Protein AF-A0A7Y5SAQ5-F1 (afdb_monomer_lite)

Foldseek 3Di:
DDDDDDDDPPPPDDPQPPVRDKDKDWDWDWDDDPPDTHDIDIDIDIDDDPPQLQPLVPPQANDPVSVVVLVVCLVVVHCSQVSVNPSDNDVVSVVSNVVSNVVRVVD

Structure (mmCIF, N/CA/C/O backbone):
data_AF-A0A7Y5SAQ5-F1
#
_entry.id   AF-A0A7Y5SAQ5-F1
#
loop_
_atom_site.group_PDB
_atom_site.id
_atom_site.type_symbol
_atom_site.label_atom_id
_atom_site.label_alt_id
_atom_site.label_comp_id
_atom_site.label_asym_id
_atom_site.label_entity_id
_atom_site.label_seq_id
_atom_site.pdbx_PDB_ins_code
_atom_site.Cartn_x
_atom_site.Cartn_y
_atom_site.Cartn_z
_atom_site.occupancy
_atom_site.B_iso_or_equiv
_atom_site.auth_seq_id
_atom_site.auth_comp_id
_atom_site.auth_asym_id
_atom_site.auth_atom_id
_atom_site.pdbx_PDB_model_num
ATOM 1 N N . MET A 1 1 ? 45.194 1.369 -35.384 1.00 43.53 1 MET A N 1
ATOM 2 C CA . MET A 1 1 ? 43.906 2.025 -35.075 1.00 43.53 1 MET A CA 1
ATOM 3 C C . MET A 1 1 ? 43.126 1.092 -34.164 1.00 43.53 1 MET A C 1
ATOM 5 O O . MET A 1 1 ? 42.491 0.171 -34.654 1.00 43.53 1 MET A O 1
ATOM 9 N N . GLY A 1 2 ? 43.298 1.234 -32.848 1.00 41.81 2 GLY A N 1
ATOM 10 C CA . GLY A 1 2 ? 42.576 0.439 -31.852 1.00 41.81 2 GLY A CA 1
ATOM 11 C C . GLY A 1 2 ? 41.399 1.253 -31.334 1.00 41.81 2 GLY A C 1
ATOM 12 O O . GLY A 1 2 ? 41.608 2.341 -30.810 1.00 41.81 2 GLY A O 1
ATOM 13 N N . SER A 1 3 ? 40.178 0.770 -31.542 1.00 51.25 3 SER A N 1
ATOM 14 C CA . SER A 1 3 ? 38.966 1.374 -30.988 1.00 51.25 3 SER A CA 1
ATOM 15 C C . SER A 1 3 ? 38.891 1.088 -29.489 1.00 51.25 3 SER A C 1
ATOM 17 O O . SER A 1 3 ? 38.885 -0.077 -29.089 1.00 51.25 3 SER A O 1
ATOM 19 N N . GLU A 1 4 ? 38.837 2.140 -28.674 1.00 47.47 4 GLU A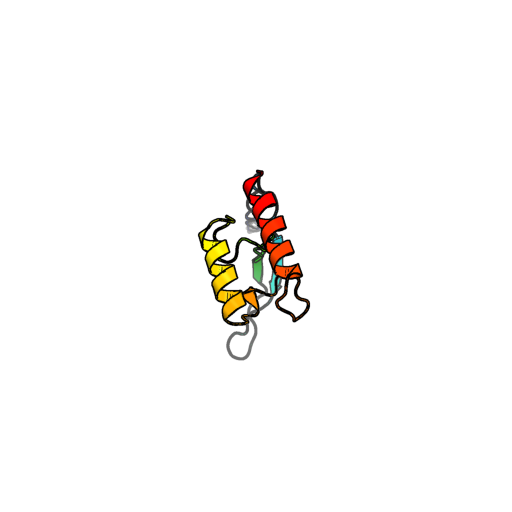 N 1
ATOM 20 C CA . GLU A 1 4 ? 38.649 2.033 -27.227 1.00 47.47 4 GLU A CA 1
ATOM 21 C C . GLU A 1 4 ? 37.304 1.362 -26.887 1.00 47.47 4 GLU A C 1
ATOM 23 O O . GLU A 1 4 ? 36.287 1.650 -27.529 1.00 47.47 4 GLU A O 1
ATOM 28 N N . PRO A 1 5 ? 37.259 0.479 -25.874 1.00 49.81 5 PRO A N 1
ATOM 29 C CA . PRO A 1 5 ? 36.010 -0.091 -25.396 1.00 49.81 5 PRO A CA 1
ATOM 30 C C . PRO A 1 5 ? 35.177 1.005 -24.723 1.00 49.81 5 PRO A C 1
ATOM 32 O O . PRO A 1 5 ? 35.584 1.606 -23.730 1.00 49.81 5 PRO A O 1
ATOM 35 N N . THR A 1 6 ? 33.984 1.258 -25.261 1.00 54.12 6 THR A N 1
ATOM 36 C CA . THR A 1 6 ? 32.997 2.168 -24.674 1.00 54.12 6 THR A CA 1
ATOM 37 C C . THR A 1 6 ? 32.685 1.737 -23.245 1.00 54.12 6 THR A C 1
ATOM 39 O O . THR A 1 6 ? 32.069 0.691 -23.029 1.00 54.12 6 THR A O 1
ATOM 42 N N . ALA A 1 7 ? 33.116 2.544 -22.276 1.00 50.78 7 ALA A N 1
ATOM 43 C CA . ALA A 1 7 ? 32.852 2.333 -20.863 1.00 50.78 7 ALA A CA 1
ATOM 44 C C . ALA A 1 7 ? 31.347 2.125 -20.626 1.00 50.78 7 ALA A C 1
ATOM 46 O O . ALA A 1 7 ? 30.520 2.973 -20.977 1.00 50.78 7 ALA A O 1
ATOM 47 N N . SER A 1 8 ? 30.998 0.980 -20.032 1.00 51.34 8 SER A N 1
ATOM 48 C CA . SER A 1 8 ? 29.649 0.695 -19.546 1.00 51.34 8 SER A CA 1
ATOM 49 C C . SER A 1 8 ? 29.230 1.825 -18.607 1.00 51.34 8 SER A C 1
ATOM 51 O O . SER A 1 8 ? 29.808 1.996 -17.533 1.00 51.34 8 SER A O 1
ATOM 53 N N . ARG A 1 9 ? 28.246 2.634 -19.022 1.00 50.34 9 ARG A N 1
ATOM 54 C CA . ARG A 1 9 ? 27.637 3.662 -18.171 1.00 50.34 9 ARG A CA 1
ATOM 55 C C . ARG A 1 9 ? 26.813 2.967 -17.090 1.00 50.34 9 ARG A C 1
ATOM 57 O O . ARG A 1 9 ? 25.590 2.885 -17.191 1.00 50.34 9 ARG A O 1
ATOM 64 N N . HIS A 1 10 ? 27.476 2.475 -16.049 1.00 46.38 10 HIS A N 1
ATOM 65 C CA . HIS A 1 10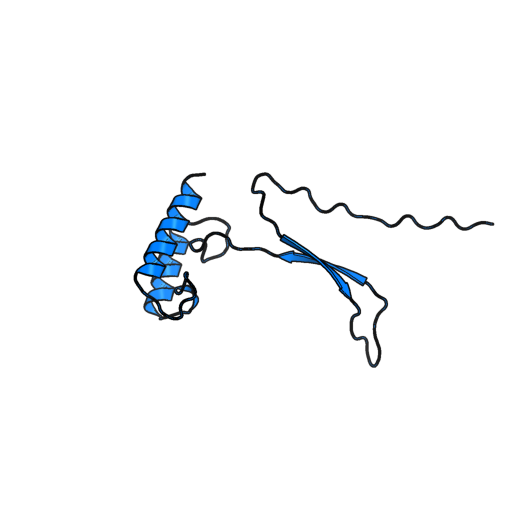 ? 26.809 2.146 -14.801 1.00 46.38 10 HIS A CA 1
ATOM 66 C C . HIS A 1 10 ? 26.220 3.440 -14.242 1.00 46.38 10 HIS A C 1
ATOM 68 O O . HIS A 1 10 ? 26.940 4.292 -13.728 1.00 46.38 10 HIS A O 1
ATOM 74 N N . ARG A 1 11 ? 24.901 3.615 -14.377 1.00 53.56 11 ARG A N 1
ATOM 75 C CA . ARG A 1 11 ? 24.184 4.576 -13.543 1.00 53.56 11 ARG A CA 1
ATOM 76 C C . ARG A 1 11 ? 24.128 3.963 -12.145 1.00 53.56 11 ARG A C 1
ATOM 78 O O . ARG A 1 11 ? 23.491 2.917 -12.007 1.00 53.56 11 ARG A O 1
ATOM 85 N N . PRO A 1 12 ? 24.796 4.546 -11.138 1.00 51.28 12 PRO A N 1
ATOM 86 C CA . PRO A 1 12 ? 24.593 4.106 -9.771 1.00 51.28 12 PRO A CA 1
ATOM 87 C C . PRO A 1 12 ? 23.106 4.258 -9.445 1.00 51.28 12 PRO A C 1
ATOM 89 O O . PRO A 1 12 ? 22.477 5.257 -9.808 1.00 51.28 12 PRO A O 1
ATOM 92 N N . LEU A 1 13 ? 22.530 3.233 -8.818 1.00 55.12 13 LEU A N 1
ATOM 93 C CA . LEU A 1 13 ? 21.193 3.349 -8.252 1.00 55.12 13 LEU A CA 1
ATOM 94 C C . LEU A 1 13 ? 21.222 4.473 -7.213 1.00 55.12 13 LEU A C 1
ATOM 96 O O . LEU A 1 13 ? 22.231 4.662 -6.531 1.00 55.12 13 LEU A O 1
ATOM 100 N N . ALA A 1 14 ? 20.136 5.243 -7.128 1.00 52.06 14 ALA A N 1
ATOM 101 C CA . ALA A 1 14 ? 20.039 6.299 -6.131 1.00 52.06 14 ALA A CA 1
ATOM 102 C C . ALA A 1 14 ? 20.285 5.698 -4.732 1.00 52.06 14 ALA A C 1
ATOM 104 O O . ALA A 1 14 ? 19.729 4.632 -4.442 1.00 52.06 14 ALA A O 1
ATOM 105 N N . PRO A 1 15 ? 21.108 6.340 -3.881 1.00 51.06 15 PRO A N 1
ATOM 106 C CA . PRO A 1 15 ? 21.349 5.859 -2.528 1.00 51.06 15 PRO A CA 1
ATOM 107 C C . PRO A 1 15 ? 20.022 5.711 -1.778 1.00 51.06 15 PRO A C 1
ATOM 109 O O . PRO A 1 15 ? 19.075 6.476 -1.998 1.00 51.06 15 PRO A O 1
ATOM 112 N N . ALA A 1 16 ? 19.940 4.703 -0.908 1.00 46.00 16 ALA A N 1
ATOM 113 C CA . ALA A 1 16 ? 18.802 4.554 -0.015 1.00 46.00 16 ALA A CA 1
ATOM 114 C C . ALA A 1 16 ? 18.704 5.826 0.842 1.00 46.00 16 ALA A C 1
ATOM 116 O O . ALA A 1 16 ? 19.642 6.180 1.551 1.00 46.00 16 ALA A O 1
ATOM 117 N N . GLY A 1 17 ? 17.598 6.559 0.697 1.00 43.25 17 GLY A N 1
ATOM 118 C CA . GLY A 1 17 ? 17.308 7.713 1.544 1.00 43.25 17 GLY A CA 1
ATOM 119 C C . GLY A 1 17 ? 17.042 7.284 2.994 1.00 43.25 17 GLY A C 1
ATOM 120 O O . GLY A 1 17 ? 16.912 6.088 3.254 1.00 43.25 17 GLY A O 1
ATOM 121 N N . PRO A 1 18 ? 16.911 8.242 3.926 1.00 39.59 18 PRO A N 1
ATOM 122 C CA . PRO A 1 18 ? 16.802 7.982 5.366 1.00 39.59 18 PRO A CA 1
ATOM 123 C C . PRO A 1 18 ? 15.619 7.088 5.785 1.00 39.59 18 PRO A C 1
ATOM 125 O O . PRO A 1 18 ? 15.679 6.487 6.846 1.00 39.59 18 PRO A O 1
ATOM 128 N N . THR A 1 19 ? 14.598 6.910 4.936 1.00 51.69 19 THR A N 1
ATOM 129 C CA . THR A 1 19 ? 13.463 5.992 5.172 1.00 51.69 19 THR A CA 1
ATOM 130 C C . THR A 1 19 ? 13.700 4.547 4.697 1.00 51.69 19 THR A C 1
ATOM 132 O O . THR A 1 19 ? 12.830 3.692 4.827 1.00 51.69 19 THR A O 1
ATOM 135 N N . GLY A 1 20 ? 14.880 4.244 4.141 1.00 49.97 20 GLY A N 1
ATOM 136 C CA . GLY A 1 20 ? 15.512 2.915 4.121 1.00 49.97 20 GLY A CA 1
ATOM 137 C C . GLY A 1 20 ? 14.870 1.762 3.333 1.00 49.97 20 GLY A C 1
ATOM 138 O O . GLY A 1 20 ? 15.584 0.825 2.985 1.00 49.97 20 GLY A O 1
ATOM 139 N N . LYS A 1 21 ? 13.579 1.779 2.992 1.00 57.66 21 LYS A N 1
ATOM 140 C CA . LYS A 1 21 ? 12.891 0.585 2.469 1.00 57.66 21 LYS A CA 1
ATOM 141 C C . LYS A 1 21 ? 12.424 0.786 1.029 1.00 57.66 21 LYS A C 1
ATOM 143 O O . LYS A 1 21 ? 11.272 1.091 0.748 1.00 57.66 21 LYS A O 1
ATOM 148 N N . LYS A 1 22 ? 13.349 0.635 0.080 1.00 62.59 22 LYS A N 1
ATOM 149 C CA . LYS A 1 22 ? 13.037 0.590 -1.358 1.00 62.59 22 LYS A CA 1
ATOM 150 C C . LYS A 1 22 ? 13.612 -0.693 -1.935 1.00 62.59 22 LYS A C 1
ATOM 152 O O . LYS A 1 22 ? 14.829 -0.858 -1.961 1.00 62.59 22 LYS A O 1
ATOM 157 N N . LEU A 1 23 ? 12.744 -1.586 -2.401 1.00 67.38 23 LEU A N 1
ATOM 158 C CA . LEU A 1 23 ? 13.166 -2.790 -3.101 1.00 67.38 23 LEU A CA 1
ATOM 159 C C . LEU A 1 23 ? 13.315 -2.463 -4.591 1.00 67.38 23 LEU A C 1
ATOM 161 O O . LEU A 1 23 ? 12.457 -1.821 -5.194 1.00 67.38 23 LEU A O 1
ATOM 165 N N . TYR A 1 24 ? 14.417 -2.889 -5.198 1.00 78.19 24 TYR A N 1
ATOM 166 C CA . TYR A 1 24 ? 14.627 -2.772 -6.637 1.00 78.19 24 TYR A CA 1
ATOM 167 C C . TYR A 1 24 ? 14.913 -4.156 -7.201 1.00 78.19 24 TYR A C 1
ATOM 169 O O . TYR A 1 24 ? 15.845 -4.824 -6.762 1.00 78.19 24 TYR A O 1
ATOM 177 N N . ALA A 1 25 ? 14.135 -4.569 -8.198 1.00 82.00 25 ALA A N 1
ATOM 178 C CA . ALA A 1 25 ? 14.443 -5.754 -8.982 1.00 82.00 25 ALA A CA 1
ATOM 179 C C . ALA A 1 25 ? 15.249 -5.335 -10.212 1.00 82.00 25 ALA A C 1
ATOM 181 O O . ALA A 1 25 ? 14.790 -4.515 -11.013 1.00 82.00 25 ALA A O 1
ATOM 182 N N . ALA A 1 26 ? 16.440 -5.905 -10.372 1.00 87.75 26 ALA A N 1
ATOM 183 C CA . ALA A 1 26 ? 17.224 -5.799 -11.594 1.00 87.75 26 ALA A CA 1
ATOM 184 C C . ALA A 1 26 ? 17.185 -7.141 -12.331 1.00 87.75 26 ALA A C 1
ATOM 186 O O . ALA A 1 26 ? 17.444 -8.183 -11.733 1.00 87.75 26 ALA A O 1
ATOM 187 N N . TYR A 1 27 ? 16.859 -7.128 -13.622 1.00 87.31 27 TYR A N 1
ATOM 188 C CA . TYR A 1 27 ? 16.794 -8.342 -14.436 1.00 87.31 27 TYR A CA 1
ATOM 189 C C . TYR A 1 27 ? 17.225 -8.079 -15.879 1.00 87.31 27 TYR A C 1
ATOM 191 O O . TYR A 1 27 ? 17.148 -6.957 -16.380 1.00 87.31 27 TYR A O 1
ATOM 199 N N . ILE A 1 28 ? 17.683 -9.127 -16.564 1.00 92.19 28 ILE A N 1
ATOM 200 C CA . ILE A 1 28 ? 18.032 -9.079 -17.986 1.00 92.19 28 ILE A CA 1
ATOM 201 C C . ILE A 1 28 ? 16.964 -9.838 -18.762 1.00 92.19 28 ILE A C 1
ATOM 203 O O . ILE A 1 28 ? 16.743 -11.020 -18.514 1.00 92.19 28 ILE A O 1
ATOM 207 N N . ALA A 1 29 ? 16.326 -9.176 -19.723 1.00 92.38 29 ALA A N 1
ATOM 208 C CA . ALA A 1 29 ? 15.292 -9.790 -20.554 1.00 92.38 29 ALA A CA 1
ATOM 209 C C . ALA A 1 29 ? 15.386 -9.345 -22.019 1.00 92.38 29 ALA A C 1
ATOM 211 O O . ALA A 1 29 ? 16.161 -8.454 -22.382 1.00 92.38 29 ALA A O 1
ATOM 212 N N . ARG A 1 30 ? 14.595 -10.002 -22.869 1.00 93.88 30 ARG A N 1
ATOM 213 C CA . ARG A 1 30 ? 14.355 -9.625 -24.265 1.00 93.88 30 ARG A CA 1
ATOM 214 C C . ARG A 1 30 ? 12.885 -9.258 -24.426 1.00 93.88 30 ARG A C 1
ATOM 216 O O . ARG A 1 30 ? 12.039 -9.832 -23.749 1.00 93.88 30 ARG A O 1
ATOM 223 N N . GLU A 1 31 ? 12.597 -8.331 -25.323 1.00 90.94 31 GLU A N 1
ATOM 224 C CA . GLU A 1 31 ? 11.235 -7.956 -25.703 1.00 90.94 31 GLU A CA 1
ATOM 225 C C . GLU A 1 31 ? 10.860 -8.683 -27.003 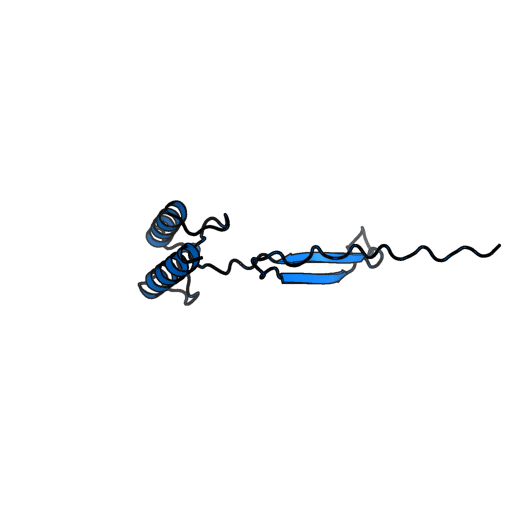1.00 90.94 31 GLU A C 1
ATOM 227 O O . GLU A 1 31 ? 11.735 -8.866 -27.859 1.00 90.94 31 GLU A O 1
ATOM 232 N N . PRO A 1 32 ? 9.603 -9.120 -27.175 1.00 93.31 32 PRO A N 1
ATOM 233 C CA . PRO A 1 32 ? 9.132 -9.605 -28.465 1.00 93.31 32 PRO A CA 1
ATOM 234 C C . PRO A 1 32 ? 9.119 -8.447 -29.474 1.00 93.31 32 PRO A C 1
ATOM 236 O O . PRO A 1 32 ? 8.644 -7.353 -29.171 1.00 93.31 32 PRO A O 1
ATOM 239 N N . VAL A 1 33 ? 9.654 -8.674 -30.675 1.00 93.06 33 VAL A N 1
ATOM 240 C CA . VAL A 1 33 ? 9.682 -7.681 -31.761 1.00 93.06 33 VAL A CA 1
ATOM 241 C C . VAL A 1 33 ? 9.313 -8.378 -33.069 1.00 93.06 33 VAL A C 1
ATOM 243 O O . VAL A 1 33 ? 10.116 -9.122 -33.635 1.00 93.06 33 VAL A O 1
ATOM 246 N N . GLY A 1 34 ? 8.081 -8.165 -33.541 1.00 93.06 34 GLY A N 1
ATOM 247 C CA . GLY A 1 34 ? 7.532 -8.898 -34.687 1.00 93.06 34 GLY A CA 1
ATOM 248 C C . GLY A 1 34 ? 7.542 -10.411 -34.437 1.00 93.06 34 GLY A C 1
ATOM 249 O O . GLY A 1 34 ? 7.067 -10.867 -33.402 1.00 93.06 34 GLY A O 1
ATOM 250 N N . ASN A 1 35 ? 8.147 -11.174 -35.354 1.00 94.00 35 ASN A N 1
ATOM 251 C CA . ASN A 1 35 ? 8.315 -12.631 -35.232 1.00 94.00 35 ASN A CA 1
ATOM 252 C C . ASN A 1 35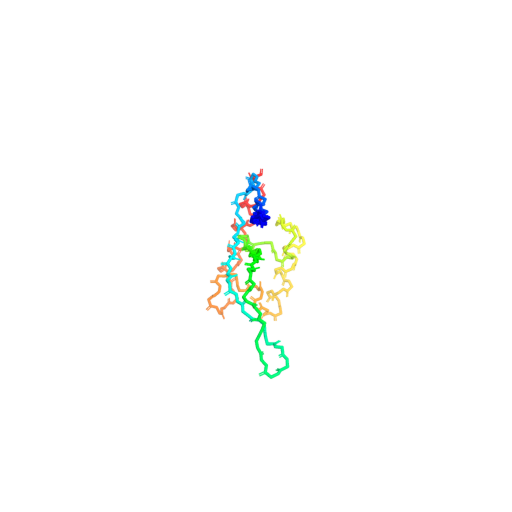 ? 9.618 -13.048 -34.510 1.00 94.00 35 ASN A C 1
ATOM 254 O O . ASN A 1 35 ? 10.041 -14.198 -34.618 1.00 94.00 35 ASN A O 1
ATOM 258 N N . GLY A 1 36 ? 10.298 -12.125 -33.819 1.00 92.69 36 GLY A N 1
ATOM 259 C CA . GLY A 1 36 ? 11.592 -12.368 -33.175 1.00 92.69 36 GLY A CA 1
ATOM 260 C C . GLY A 1 36 ? 11.728 -11.731 -31.791 1.00 92.69 36 GLY A C 1
ATOM 261 O O . GLY A 1 36 ? 10.755 -11.302 -31.175 1.00 92.69 36 GLY A O 1
ATOM 262 N N . TRP A 1 37 ? 12.966 -11.671 -31.296 1.00 95.44 37 TRP A N 1
ATOM 263 C CA . TRP A 1 37 ? 13.302 -11.139 -29.972 1.00 95.44 37 TRP A CA 1
ATOM 264 C C . TRP A 1 37 ? 14.337 -10.021 -30.072 1.00 95.44 37 TRP A C 1
ATOM 266 O O . TRP A 1 37 ? 15.274 -10.106 -30.867 1.00 95.44 37 TRP A O 1
ATOM 276 N N . SER A 1 38 ? 14.220 -9.006 -29.216 1.00 92.69 38 SER A N 1
ATOM 277 C CA . SER A 1 38 ? 15.220 -7.947 -29.096 1.00 92.69 38 SER A CA 1
ATOM 278 C C . SER A 1 38 ? 16.570 -8.482 -28.598 1.00 92.69 38 SER A C 1
ATOM 280 O O . SER A 1 38 ? 16.678 -9.568 -28.016 1.00 92.69 38 SER A O 1
ATOM 282 N N . VAL A 1 39 ? 17.615 -7.659 -28.721 1.00 92.62 39 VAL A N 1
ATOM 283 C CA . VAL A 1 39 ? 18.840 -7.851 -27.931 1.00 92.62 39 VAL A CA 1
ATOM 284 C C . VAL A 1 39 ? 18.517 -7.844 -26.432 1.00 92.62 39 VAL A C 1
ATOM 286 O O . VAL A 1 39 ? 17.510 -7.269 -26.005 1.00 92.62 39 VAL A O 1
ATOM 289 N N . ARG A 1 40 ? 19.362 -8.502 -25.628 1.00 90.38 40 ARG A N 1
ATOM 290 C CA . ARG A 1 40 ? 19.219 -8.502 -24.166 1.00 90.38 40 ARG A CA 1
ATOM 291 C C . ARG A 1 40 ? 19.369 -7.073 -23.649 1.00 90.38 40 ARG A C 1
ATOM 293 O O . ARG A 1 40 ? 20.350 -6.409 -23.973 1.00 90.38 40 ARG A O 1
ATOM 300 N N . LYS A 1 41 ? 18.417 -6.632 -22.836 1.00 89.12 41 LYS A N 1
ATOM 301 C CA . LYS A 1 41 ? 18.449 -5.341 -22.146 1.00 89.12 41 LYS A CA 1
ATOM 302 C C . LYS A 1 41 ? 18.425 -5.573 -20.640 1.00 89.12 41 LYS A C 1
ATOM 304 O O . LYS A 1 41 ? 17.841 -6.553 -20.174 1.00 89.12 41 LYS A O 1
ATOM 309 N N . CYS A 1 42 ? 19.052 -4.667 -19.898 1.00 87.50 42 CYS A N 1
ATOM 310 C CA . CYS A 1 42 ? 18.953 -4.617 -18.445 1.00 87.50 42 CYS A CA 1
ATOM 311 C C . CYS A 1 42 ? 17.754 -3.751 -18.056 1.00 87.50 42 CYS A C 1
ATOM 313 O O . CYS A 1 42 ? 17.637 -2.614 -18.510 1.00 87.50 42 CYS A O 1
ATOM 315 N N . TYR A 1 43 ? 16.901 -4.282 -17.193 1.00 85.00 43 TYR A N 1
ATOM 316 C CA . TYR A 1 43 ? 15.761 -3.589 -16.617 1.00 85.00 43 TYR A CA 1
ATOM 317 C C . TYR A 1 43 ? 16.001 -3.416 -15.128 1.00 85.00 43 TYR A C 1
ATOM 319 O O . TYR A 1 43 ? 16.500 -4.321 -14.460 1.00 85.00 43 TYR A O 1
ATOM 327 N N . VAL A 1 44 ? 15.612 -2.256 -14.613 1.00 85.62 44 VAL A N 1
ATOM 328 C CA . VAL A 1 44 ? 15.513 -2.006 -13.180 1.00 85.62 44 VAL A CA 1
ATOM 329 C C . VAL A 1 44 ? 14.091 -1.551 -12.917 1.00 85.62 44 VAL A C 1
ATOM 331 O O . VAL A 1 44 ? 13.619 -0.605 -13.547 1.00 85.62 44 VAL A O 1
ATOM 334 N N . ARG A 1 45 ? 13.402 -2.224 -12.000 1.00 79.06 45 ARG A N 1
ATOM 335 C CA . ARG A 1 45 ? 12.077 -1.817 -11.537 1.00 79.06 45 ARG A CA 1
ATOM 336 C C . ARG A 1 45 ? 12.134 -1.493 -10.060 1.00 79.06 45 ARG A C 1
ATOM 338 O O . ARG A 1 45 ? 12.621 -2.291 -9.263 1.00 79.06 45 ARG A O 1
ATOM 345 N N . LYS A 1 46 ? 11.627 -0.311 -9.716 1.00 78.38 46 LYS A N 1
ATOM 346 C CA . LYS A 1 46 ? 11.316 0.038 -8.335 1.00 78.38 46 LYS A CA 1
ATOM 347 C C . LYS A 1 46 ? 10.094 -0.776 -7.924 1.00 78.38 46 LYS A C 1
ATOM 349 O O . LYS A 1 46 ? 9.072 -0.722 -8.602 1.00 78.38 46 LYS A O 1
ATOM 354 N N . ILE A 1 47 ? 10.221 -1.501 -6.827 1.00 73.88 47 ILE A N 1
ATOM 355 C CA . ILE A 1 47 ? 9.116 -2.143 -6.135 1.00 73.88 47 ILE A CA 1
ATOM 356 C C . ILE A 1 47 ? 8.806 -1.244 -4.942 1.00 73.88 47 ILE A C 1
ATOM 358 O O . ILE A 1 47 ? 9.636 -1.052 -4.050 1.00 73.88 47 ILE A O 1
ATOM 362 N N . THR A 1 48 ? 7.632 -0.625 -4.977 1.00 62.91 48 THR A N 1
ATOM 363 C CA . THR A 1 48 ? 7.092 0.064 -3.809 1.00 62.91 48 THR A CA 1
ATOM 364 C C . THR A 1 48 ? 6.438 -1.006 -2.952 1.00 62.91 48 THR A C 1
ATOM 366 O O . THR A 1 48 ? 5.450 -1.596 -3.370 1.00 62.91 48 THR A O 1
ATOM 369 N N . ILE A 1 49 ? 7.034 -1.294 -1.800 1.00 63.59 49 ILE A N 1
ATOM 370 C CA . ILE A 1 49 ? 6.385 -2.105 -0.775 1.00 63.59 49 ILE A CA 1
ATOM 371 C C . ILE A 1 49 ? 5.651 -1.101 0.097 1.00 63.59 49 ILE A C 1
ATOM 373 O O . ILE A 1 49 ? 6.309 -0.268 0.726 1.00 63.59 49 ILE A O 1
ATOM 377 N N . ASN A 1 50 ? 4.321 -1.125 0.070 1.00 63.16 50 ASN A N 1
ATOM 378 C CA . ASN A 1 50 ? 3.566 -0.381 1.061 1.00 63.16 50 ASN A CA 1
ATOM 379 C C . ASN A 1 50 ? 3.663 -1.173 2.363 1.00 63.16 50 ASN A C 1
ATOM 381 O O . ASN A 1 50 ? 3.188 -2.300 2.446 1.00 63.16 50 ASN A O 1
ATOM 385 N N . LEU A 1 51 ? 4.431 -0.650 3.311 1.00 68.25 51 LEU A N 1
ATOM 386 C CA . LEU A 1 51 ? 4.716 -1.336 4.571 1.00 68.25 51 LEU A CA 1
ATOM 387 C C . LEU A 1 51 ? 3.752 -0.928 5.677 1.00 68.25 51 LEU A C 1
ATOM 389 O O . LEU A 1 51 ? 3.802 -1.512 6.755 1.00 68.25 51 LEU A O 1
ATOM 393 N N . CYS A 1 52 ? 2.928 0.083 5.416 1.00 82.38 52 CYS A N 1
ATOM 394 C CA . CYS A 1 52 ? 1.897 0.525 6.324 1.00 82.38 52 CYS A CA 1
ATOM 395 C C . CYS A 1 52 ? 0.557 0.042 5.782 1.00 82.38 52 CYS A C 1
ATOM 397 O O . CYS A 1 52 ? 0.083 0.546 4.767 1.00 82.38 52 CYS A O 1
ATOM 399 N N . ALA A 1 53 ? -0.065 -0.913 6.471 1.00 87.25 53 ALA A N 1
ATOM 400 C CA . ALA A 1 53 ? -1.415 -1.355 6.130 1.00 87.25 53 ALA A CA 1
ATOM 401 C C . ALA A 1 53 ? -2.454 -0.223 6.277 1.00 87.25 53 ALA A C 1
ATOM 403 O O . ALA A 1 53 ? -3.546 -0.312 5.728 1.00 87.25 53 ALA A O 1
ATOM 404 N N . ALA A 1 54 ? -2.103 0.855 6.988 1.00 90.19 54 ALA A N 1
ATOM 405 C CA . ALA A 1 54 ? -2.956 2.020 7.177 1.00 90.19 54 ALA A CA 1
ATOM 406 C C . ALA A 1 54 ? -2.761 3.145 6.143 1.00 90.19 54 ALA A C 1
ATOM 408 O O . ALA A 1 54 ? -3.524 4.095 6.196 1.00 90.19 54 ALA A O 1
ATOM 409 N N . ASP A 1 55 ? -1.796 3.073 5.215 1.00 90.19 55 ASP A N 1
ATOM 410 C CA . ASP A 1 55 ? -1.668 4.031 4.092 1.00 90.19 55 ASP A CA 1
ATOM 411 C C . ASP A 1 55 ? -2.432 3.485 2.875 1.00 90.19 55 ASP A C 1
ATOM 413 O O . ASP A 1 55 ? -1.862 2.913 1.940 1.00 90.19 55 ASP A O 1
ATOM 417 N N . LEU A 1 56 ? -3.759 3.581 2.928 1.00 89.94 56 LEU A N 1
ATOM 418 C CA . LEU A 1 56 ? -4.670 2.961 1.963 1.00 89.94 56 LEU A CA 1
ATOM 419 C C . LEU A 1 56 ? -4.739 3.711 0.638 1.00 89.94 56 LEU A C 1
ATOM 421 O O . LEU A 1 56 ? -5.087 3.117 -0.387 1.00 89.94 56 LEU A O 1
ATOM 425 N N . ASN A 1 57 ? -4.414 5.002 0.641 1.00 87.25 57 ASN A N 1
ATOM 426 C CA . ASN A 1 57 ? -4.353 5.814 -0.570 1.00 87.25 57 ASN A CA 1
ATOM 427 C C . ASN A 1 57 ? -2.939 5.858 -1.202 1.00 87.25 57 ASN A C 1
ATOM 429 O O . ASN A 1 57 ? -2.774 6.414 -2.294 1.00 87.25 57 ASN A O 1
ATOM 433 N N . ALA A 1 58 ? -1.952 5.215 -0.565 1.00 84.94 58 ALA A N 1
ATOM 434 C CA . ALA A 1 58 ? -0.560 5.091 -0.995 1.00 84.94 58 ALA A CA 1
ATOM 435 C C . ALA A 1 58 ? 0.163 6.438 -1.190 1.00 84.94 58 ALA A C 1
ATOM 437 O O . ALA A 1 58 ? 1.027 6.570 -2.072 1.00 84.94 58 ALA A O 1
ATOM 438 N N . ASN A 1 59 ? -0.187 7.449 -0.390 1.00 82.69 59 ASN A N 1
ATOM 439 C CA . ASN A 1 59 ? 0.451 8.767 -0.426 1.00 82.69 59 ASN A CA 1
ATOM 440 C C . ASN A 1 59 ? 1.706 8.854 0.459 1.00 82.69 59 ASN A C 1
ATOM 442 O O . ASN A 1 59 ? 2.440 9.845 0.382 1.00 82.69 59 ASN A O 1
ATOM 446 N N . GLY A 1 60 ? 2.004 7.800 1.221 1.00 81.38 60 GLY A N 1
ATOM 447 C CA . GLY A 1 60 ? 3.145 7.726 2.120 1.00 81.38 60 GLY A CA 1
ATOM 448 C C . GLY A 1 60 ? 2.880 8.308 3.505 1.00 81.38 60 GLY A C 1
ATOM 449 O O . GLY A 1 60 ? 3.856 8.603 4.194 1.00 81.38 60 GLY A O 1
ATOM 450 N N . MET A 1 61 ? 1.619 8.486 3.903 1.00 84.75 61 MET A N 1
ATOM 451 C CA . MET A 1 61 ? 1.176 8.927 5.228 1.00 84.75 61 MET A CA 1
ATOM 452 C C . MET A 1 61 ? -0.053 8.106 5.650 1.00 84.75 61 MET A C 1
ATOM 454 O O . MET A 1 61 ? -0.845 7.719 4.805 1.00 84.75 61 MET A O 1
ATOM 458 N N . ALA A 1 62 ? -0.209 7.833 6.948 1.00 89.19 62 ALA A N 1
ATOM 459 C CA . ALA A 1 62 ? -1.430 7.245 7.498 1.00 89.19 62 ALA A CA 1
ATOM 460 C C . ALA A 1 62 ? -2.201 8.354 8.211 1.00 89.19 62 ALA A C 1
ATOM 462 O O . ALA A 1 62 ? -1.888 8.715 9.350 1.00 89.19 62 ALA A O 1
ATOM 463 N N . GLU A 1 63 ? -3.165 8.943 7.510 1.00 91.00 63 GLU A N 1
ATOM 464 C CA . GLU A 1 63 ? -3.901 10.116 7.974 1.00 91.00 63 GLU A CA 1
ATOM 465 C C . GLU A 1 63 ? -5.421 9.905 7.925 1.00 91.00 63 GLU A C 1
ATOM 467 O O . GLU A 1 63 ? -5.930 8.840 7.576 1.00 91.00 63 GLU A O 1
ATOM 472 N N . GLY A 1 64 ? -6.193 10.934 8.284 1.00 93.56 64 GLY A N 1
ATOM 473 C CA . GLY A 1 64 ? -7.656 10.829 8.332 1.00 93.56 64 GLY A CA 1
ATOM 474 C C . GLY A 1 64 ? -8.294 10.404 7.001 1.00 93.56 64 GLY A C 1
ATOM 475 O O . GLY A 1 64 ? -9.354 9.780 7.006 1.00 93.56 64 GLY A O 1
ATOM 476 N N . ALA A 1 65 ? -7.641 10.692 5.869 1.00 94.81 65 ALA A N 1
ATOM 477 C CA . ALA A 1 65 ? -8.072 10.220 4.556 1.00 94.81 65 ALA A CA 1
ATOM 478 C C . ALA A 1 65 ? -8.035 8.686 4.448 1.00 94.81 65 ALA A C 1
ATOM 480 O O . ALA A 1 65 ? -8.926 8.097 3.838 1.00 94.81 65 ALA A O 1
ATOM 481 N N . ASP A 1 66 ? -7.057 8.032 5.073 1.00 94.94 66 ASP A N 1
ATOM 482 C CA . ASP A 1 66 ? -6.949 6.576 5.091 1.00 94.94 66 ASP 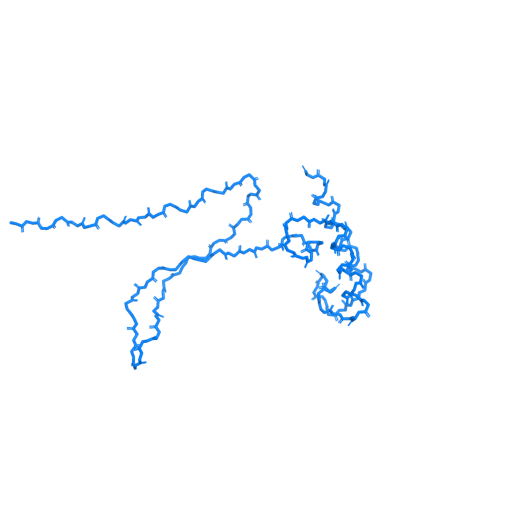A CA 1
ATOM 483 C C . ASP A 1 66 ? -7.947 5.937 6.047 1.00 94.94 66 ASP A C 1
ATOM 485 O O . ASP A 1 66 ? -8.529 4.909 5.721 1.00 94.94 66 ASP A O 1
ATOM 489 N N . ALA A 1 67 ? -8.233 6.575 7.184 1.00 94.69 67 ALA A N 1
ATOM 490 C CA . ALA A 1 67 ? -9.295 6.110 8.076 1.00 94.69 67 ALA A CA 1
ATOM 491 C C . ALA A 1 67 ? -10.666 6.127 7.374 1.00 94.69 67 ALA A C 1
ATOM 493 O O . ALA A 1 67 ? -11.450 5.183 7.503 1.00 94.69 67 ALA A O 1
ATOM 494 N N . GLN A 1 68 ? -10.940 7.169 6.580 1.00 96.44 68 GLN A N 1
ATOM 495 C CA . GLN A 1 68 ? -12.139 7.218 5.744 1.00 96.44 68 GLN A CA 1
ATOM 496 C C . GLN A 1 68 ? -12.111 6.130 4.663 1.00 96.44 68 GLN A C 1
ATOM 498 O O . GLN A 1 68 ? -13.103 5.425 4.492 1.00 96.44 68 GLN A O 1
ATOM 503 N N . ALA A 1 69 ? -10.977 5.948 3.978 1.00 95.44 69 ALA A N 1
ATOM 504 C CA . ALA A 1 69 ? -10.824 4.909 2.962 1.00 95.44 69 ALA A CA 1
ATOM 505 C C . ALA A 1 69 ? -11.039 3.497 3.534 1.00 95.44 69 ALA A C 1
ATOM 507 O O . ALA A 1 69 ? -11.700 2.679 2.896 1.00 95.44 69 ALA A O 1
ATOM 508 N N . PHE A 1 70 ? -10.549 3.227 4.748 1.00 95.50 70 PHE A N 1
ATOM 509 C CA . PHE A 1 70 ? -10.778 1.966 5.452 1.00 95.50 70 PHE A CA 1
ATOM 510 C C . PHE A 1 70 ? -12.263 1.763 5.749 1.00 95.50 70 PHE A C 1
ATOM 512 O O . PHE A 1 70 ? -12.822 0.718 5.428 1.00 95.50 70 PHE A O 1
ATOM 519 N N . SER A 1 71 ? -12.922 2.781 6.309 1.00 96.25 71 SER A N 1
ATOM 520 C CA . SER A 1 71 ? -14.357 2.746 6.609 1.00 96.25 71 SER A CA 1
ATOM 521 C C . SER A 1 71 ? -15.197 2.474 5.355 1.00 96.25 71 SER A C 1
ATOM 523 O O . SER A 1 71 ? -16.091 1.623 5.368 1.00 96.25 71 SER A O 1
ATOM 525 N N . ASP A 1 72 ? -14.894 3.155 4.248 1.00 96.88 72 ASP A N 1
ATOM 526 C CA . ASP A 1 72 ? -15.591 2.976 2.974 1.00 96.88 72 ASP A CA 1
ATOM 527 C C . ASP A 1 72 ? -15.358 1.565 2.404 1.00 96.88 72 ASP A C 1
ATOM 529 O O . ASP A 1 72 ? -16.309 0.891 1.991 1.00 96.88 72 ASP A O 1
ATOM 533 N N . ALA A 1 73 ? -14.116 1.074 2.448 1.00 95.75 73 ALA A N 1
ATOM 534 C CA . ALA A 1 73 ? -13.760 -0.269 2.000 1.00 95.75 73 ALA A CA 1
ATOM 535 C C . ALA A 1 73 ? -14.432 -1.364 2.850 1.00 95.75 73 ALA A C 1
ATOM 537 O O . ALA A 1 73 ? -15.021 -2.291 2.293 1.00 95.75 73 ALA A O 1
ATOM 538 N N . ALA A 1 74 ? -14.432 -1.225 4.178 1.00 95.31 74 ALA A N 1
ATOM 539 C CA . ALA A 1 74 ? -15.058 -2.178 5.091 1.00 95.31 74 ALA A CA 1
ATOM 540 C C . ALA A 1 74 ? -16.582 -2.225 4.895 1.00 95.31 74 ALA A C 1
ATOM 542 O O . ALA A 1 74 ? -17.172 -3.303 4.819 1.00 95.31 74 ALA A O 1
ATOM 543 N N . SER A 1 75 ? -17.225 -1.063 4.720 1.00 96.12 75 SER A N 1
ATOM 544 C CA . SER A 1 75 ? -18.679 -0.974 4.505 1.00 96.12 75 SER A CA 1
ATOM 545 C C . SER A 1 75 ? -19.153 -1.595 3.186 1.00 96.12 75 SER A C 1
ATOM 547 O O . SER A 1 75 ? -20.310 -1.999 3.067 1.00 96.12 75 SER A O 1
ATOM 549 N N . THR A 1 76 ? -18.260 -1.687 2.199 1.00 95.88 76 THR A N 1
ATOM 550 C CA . THR A 1 76 ? -18.530 -2.274 0.880 1.00 95.88 76 THR A CA 1
ATOM 551 C C . THR A 1 76 ? -17.973 -3.689 0.732 1.00 95.88 76 THR A C 1
ATOM 553 O O . THR A 1 76 ? -18.046 -4.256 -0.359 1.00 95.88 76 THR A O 1
ATOM 556 N N . SER A 1 77 ? -17.437 -4.267 1.814 1.00 93.31 77 SER A N 1
ATOM 557 C CA . SER A 1 77 ? -16.744 -5.562 1.817 1.00 93.31 77 SER A CA 1
ATOM 558 C C . SER A 1 77 ? -15.666 -5.661 0.727 1.00 93.31 77 SER A C 1
ATOM 560 O O . SER A 1 77 ? -15.506 -6.690 0.069 1.00 93.31 77 SER A O 1
ATOM 562 N N . SER A 1 78 ? -14.956 -4.559 0.494 1.00 94.94 78 SER A N 1
ATOM 563 C CA . SER A 1 78 ? -13.841 -4.499 -0.443 1.00 94.94 78 SER A CA 1
ATOM 564 C C . SER A 1 78 ? -12.637 -5.239 0.131 1.00 94.94 78 SER A C 1
ATOM 566 O O . SER A 1 78 ? -12.284 -5.029 1.287 1.00 94.94 78 SER A O 1
ATOM 568 N N . ALA A 1 79 ? -11.933 -6.007 -0.705 1.00 91.50 79 ALA A N 1
ATOM 569 C CA . ALA A 1 79 ? -10.672 -6.661 -0.335 1.00 91.50 79 ALA A CA 1
ATOM 570 C C . ALA A 1 79 ? -9.594 -5.674 0.156 1.00 91.50 79 ALA A C 1
ATOM 572 O O . ALA A 1 79 ? -8.623 -6.075 0.773 1.00 91.50 79 ALA A O 1
ATOM 573 N N . GLN A 1 80 ? -9.759 -4.375 -0.101 1.00 89.62 80 GLN A N 1
ATOM 574 C CA . GLN A 1 80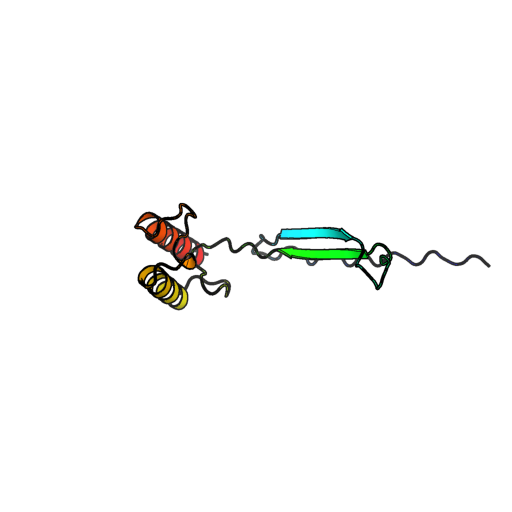 ? -8.868 -3.337 0.414 1.00 89.62 80 GLN A CA 1
ATOM 575 C C . GLN A 1 80 ? -8.998 -3.124 1.939 1.00 89.62 80 GLN A C 1
ATOM 577 O O . GLN A 1 80 ? -8.144 -2.466 2.522 1.00 89.62 80 GLN A O 1
ATOM 582 N N . ALA A 1 81 ? -10.054 -3.648 2.572 1.00 93.50 81 ALA A N 1
ATOM 583 C CA . ALA A 1 81 ? -10.231 -3.639 4.025 1.00 93.50 81 ALA A CA 1
ATOM 584 C C . ALA A 1 81 ? -9.782 -4.941 4.716 1.00 93.50 81 ALA A C 1
ATOM 586 O O . ALA A 1 81 ? -9.746 -4.949 5.939 1.00 93.50 81 ALA A O 1
ATOM 587 N N . ASP A 1 82 ? -9.447 -5.993 3.961 1.00 93.81 82 ASP A N 1
ATOM 588 C CA . ASP A 1 82 ? -8.827 -7.232 4.461 1.00 93.81 82 ASP A CA 1
ATOM 589 C C . ASP A 1 82 ? -7.305 -7.006 4.515 1.00 93.81 82 ASP A C 1
ATOM 591 O O . ASP A 1 82 ? -6.578 -7.200 3.538 1.00 93.81 82 ASP A O 1
ATOM 595 N N . LEU A 1 83 ? -6.844 -6.428 5.622 1.00 90.19 83 LEU A N 1
ATOM 596 C CA . LEU A 1 83 ? -5.470 -5.965 5.816 1.00 90.19 83 LEU A CA 1
ATOM 597 C C . LEU A 1 83 ? -4.538 -7.069 6.312 1.00 90.19 83 LEU A C 1
ATOM 599 O O . LEU A 1 83 ? -3.320 -6.934 6.159 1.00 90.19 83 LEU A O 1
ATOM 603 N N . ASN A 1 84 ? -5.079 -8.117 6.937 1.00 87.12 84 ASN A N 1
ATOM 604 C CA . ASN A 1 84 ? -4.307 -9.289 7.352 1.00 87.12 84 ASN A CA 1
ATOM 605 C C . ASN A 1 84 ? -4.276 -10.399 6.272 1.00 87.12 84 ASN A C 1
ATOM 607 O O . ASN A 1 84 ? -3.533 -11.371 6.434 1.00 87.12 84 ASN A O 1
ATOM 611 N N . GLU A 1 85 ? -4.996 -10.207 5.159 1.00 89.81 85 GLU A N 1
ATOM 612 C CA . GLU A 1 85 ? -5.104 -11.100 3.997 1.00 89.81 85 GLU A CA 1
ATOM 613 C C . GLU A 1 85 ? -5.641 -12.502 4.348 1.00 89.81 85 GLU A C 1
ATOM 615 O O . GLU A 1 85 ? -5.245 -13.505 3.738 1.00 89.81 85 GLU A O 1
ATOM 620 N N . ASP A 1 86 ? -6.535 -12.598 5.336 1.00 89.19 86 ASP A N 1
ATOM 621 C CA . ASP A 1 86 ? -7.110 -13.871 5.784 1.00 89.19 86 ASP A CA 1
ATOM 622 C C . ASP A 1 86 ? -8.419 -14.256 5.065 1.00 89.19 86 ASP A C 1
ATOM 624 O O . ASP A 1 86 ? -8.909 -15.388 5.196 1.00 89.19 86 ASP A O 1
ATOM 628 N N . GLY A 1 87 ? -8.938 -13.355 4.228 1.00 93.19 87 GLY A N 1
ATOM 629 C CA . GLY A 1 87 ? -10.151 -13.540 3.442 1.00 93.19 87 GLY A CA 1
ATOM 630 C C . GLY A 1 87 ? -11.439 -13.143 4.164 1.00 93.19 87 GLY A C 1
ATOM 631 O O . GLY A 1 87 ? -12.524 -13.354 3.608 1.00 93.19 87 GLY A O 1
ATOM 632 N N . GLN A 1 88 ? -11.356 -12.599 5.376 1.00 94.00 88 GLN A N 1
ATOM 633 C CA . GLN A 1 88 ? -12.462 -12.014 6.125 1.00 94.00 88 GLN A CA 1
ATOM 634 C C . GLN A 1 88 ? -12.184 -10.529 6.375 1.00 94.00 88 GLN A C 1
ATOM 636 O O . GLN A 1 88 ? -11.054 -10.080 6.338 1.00 94.00 88 GLN A O 1
ATOM 641 N N . ILE A 1 89 ? -13.251 -9.745 6.548 1.00 95.31 89 ILE A N 1
ATOM 642 C CA . ILE A 1 89 ? -13.139 -8.341 6.958 1.00 95.31 89 ILE A CA 1
ATOM 643 C C . ILE A 1 89 ? -13.734 -8.264 8.352 1.00 95.31 89 ILE A C 1
ATOM 645 O O . ILE A 1 89 ? -14.962 -8.294 8.507 1.00 95.31 89 ILE A O 1
ATOM 649 N N . ASP A 1 90 ? -12.875 -8.229 9.361 1.00 96.38 90 ASP A N 1
ATOM 650 C CA . ASP A 1 90 ? -13.280 -8.306 10.754 1.00 96.38 90 ASP A CA 1
ATOM 651 C C . ASP A 1 90 ? -12.488 -7.364 11.685 1.00 96.38 90 ASP A C 1
ATOM 653 O O . ASP A 1 90 ? -11.997 -6.299 11.304 1.00 96.38 90 ASP A O 1
ATOM 657 N N . THR A 1 91 ? -12.500 -7.670 12.983 1.00 96.81 91 THR A N 1
ATOM 658 C CA . THR A 1 91 ? -11.855 -6.818 13.991 1.00 96.81 91 THR A CA 1
ATOM 659 C C . THR A 1 91 ? -10.327 -6.925 13.945 1.00 96.81 91 THR A C 1
ATOM 661 O O . THR A 1 91 ? -9.644 -6.002 14.388 1.00 96.81 91 THR A O 1
ATOM 664 N N . GLU A 1 92 ? -9.770 -8.013 13.414 1.00 96.38 92 GLU A N 1
ATOM 665 C CA . GLU A 1 92 ? -8.330 -8.180 13.218 1.00 96.38 92 GLU A CA 1
ATOM 666 C C . GLU A 1 92 ? -7.789 -7.208 12.164 1.00 96.38 92 GLU A C 1
ATOM 668 O O . GLU A 1 92 ? -6.713 -6.633 12.366 1.00 96.38 92 GLU A O 1
ATOM 673 N N . ASP A 1 93 ? -8.565 -6.902 11.124 1.00 95.69 93 ASP A N 1
ATOM 674 C CA . ASP A 1 93 ? -8.218 -5.865 10.147 1.00 95.69 93 ASP A CA 1
ATOM 675 C C . ASP A 1 93 ? -8.205 -4.478 10.764 1.00 95.69 93 ASP A C 1
ATOM 677 O O . ASP A 1 93 ? -7.264 -3.708 10.571 1.00 95.69 93 ASP A O 1
ATOM 681 N N . LEU A 1 94 ? -9.218 -4.163 11.575 1.00 96.00 94 LEU A N 1
ATOM 682 C CA . LEU A 1 94 ? -9.259 -2.896 12.297 1.00 96.00 94 LEU A CA 1
ATOM 683 C C . LEU A 1 94 ? -8.061 -2.763 13.249 1.00 96.00 94 LEU A C 1
ATOM 685 O O . LEU A 1 94 ? -7.445 -1.699 13.318 1.00 96.00 94 LEU A O 1
ATOM 689 N N . ASN A 1 95 ? -7.693 -3.833 13.958 1.00 95.75 95 ASN A N 1
ATOM 690 C CA . ASN A 1 95 ? -6.511 -3.836 14.820 1.00 95.75 95 ASN A CA 1
ATOM 691 C C . ASN A 1 95 ? -5.224 -3.633 14.008 1.00 95.75 95 ASN A C 1
ATOM 693 O O . ASN A 1 95 ? -4.351 -2.868 14.420 1.00 95.75 95 ASN A O 1
ATOM 697 N N . THR A 1 96 ? -5.125 -4.275 12.842 1.00 92.75 96 THR A N 1
ATOM 698 C CA . THR A 1 96 ? -4.001 -4.122 11.908 1.00 92.75 96 THR A CA 1
ATOM 699 C C . THR A 1 96 ? -3.895 -2.688 11.391 1.00 92.75 96 THR A C 1
ATOM 701 O O . THR A 1 96 ? -2.794 -2.123 11.362 1.00 92.75 96 THR A O 1
ATOM 704 N N . PHE A 1 97 ? -5.030 -2.067 11.055 1.00 94.00 97 PHE A N 1
ATOM 705 C CA . PHE A 1 97 ? -5.108 -0.663 10.670 1.00 94.00 97 PHE A CA 1
ATOM 706 C C . PHE A 1 97 ? -4.611 0.240 11.801 1.00 94.00 97 PHE A C 1
ATOM 708 O O . PHE A 1 97 ? -3.664 0.993 11.604 1.00 94.00 97 PHE A O 1
ATOM 715 N N . VAL A 1 98 ? -5.195 0.138 13.000 1.00 93.75 98 VAL A N 1
ATOM 716 C CA . VAL A 1 98 ? -4.849 1.004 14.142 1.00 93.75 98 VAL A CA 1
ATOM 717 C C . VAL A 1 98 ? -3.375 0.868 14.513 1.00 93.75 98 VAL A C 1
ATOM 719 O O . VAL A 1 98 ? -2.686 1.876 14.655 1.00 93.75 98 VAL A O 1
ATOM 722 N N . TRP A 1 99 ? -2.860 -0.362 14.593 1.00 90.19 99 TRP A N 1
ATOM 723 C CA . TRP A 1 99 ? -1.454 -0.600 14.912 1.00 90.19 99 TRP A CA 1
ATOM 724 C C . TRP A 1 99 ? -0.512 0.044 13.886 1.00 90.19 99 TRP A C 1
ATOM 726 O O . TRP A 1 99 ? 0.472 0.687 14.254 1.00 90.19 99 TRP A O 1
ATOM 736 N N . SER A 1 100 ? -0.835 -0.080 12.598 1.00 88.25 100 SER A N 1
ATOM 737 C CA . SER A 1 100 ? -0.049 0.525 11.518 1.00 88.25 100 SER A CA 1
ATOM 738 C C . SER A 1 100 ? -0.161 2.055 11.511 1.00 88.25 100 SER A C 1
ATOM 740 O O . SER A 1 100 ? 0.836 2.748 11.306 1.00 88.25 100 SER A O 1
ATOM 742 N N . TYR A 1 101 ? -1.356 2.587 11.781 1.00 89.19 101 TYR A N 1
ATOM 743 C CA . TYR A 1 101 ? -1.645 4.020 11.844 1.00 89.19 101 TYR A CA 1
ATOM 744 C C . TYR A 1 101 ? -0.864 4.710 12.971 1.00 89.19 101 TYR A C 1
ATOM 746 O O . TYR A 1 101 ? -0.320 5.799 12.785 1.00 89.19 101 TYR A O 1
ATOM 754 N N . GLU A 1 102 ? -0.766 4.071 14.138 1.00 86.50 102 GLU A N 1
ATOM 755 C CA . GLU A 1 102 ? 0.012 4.576 15.273 1.00 86.50 102 GLU A CA 1
ATOM 756 C C . GLU A 1 102 ? 1.521 4.532 15.007 1.00 86.50 102 GLU A C 1
ATOM 758 O O . GLU A 1 102 ? 2.212 5.515 15.268 1.00 86.50 102 GLU A O 1
ATOM 763 N N . GLN A 1 103 ? 2.033 3.432 14.441 1.00 81.88 103 GLN A N 1
ATOM 764 C CA . GLN A 1 103 ? 3.456 3.288 14.097 1.00 81.88 103 GLN A CA 1
ATOM 765 C C . GLN A 1 103 ? 3.930 4.387 13.141 1.00 81.88 103 GLN A C 1
ATOM 767 O O . GLN A 1 103 ? 5.013 4.937 13.316 1.00 81.88 103 GLN A O 1
ATOM 772 N N . MET A 1 104 ? 3.115 4.727 12.142 1.00 78.31 104 MET A N 1
ATOM 773 C CA . MET A 1 104 ? 3.487 5.705 11.120 1.00 78.31 104 MET A CA 1
ATOM 774 C C . MET A 1 104 ? 3.462 7.154 11.621 1.00 78.31 104 MET A C 1
ATOM 776 O O . MET A 1 104 ? 4.176 7.994 11.086 1.00 78.31 104 MET A O 1
ATOM 780 N N . ASN A 1 105 ? 2.661 7.443 12.649 1.00 71.31 105 ASN A N 1
ATOM 781 C CA . ASN A 1 105 ? 2.556 8.772 13.256 1.00 71.31 105 ASN A CA 1
ATOM 782 C C . ASN A 1 105 ? 3.486 8.963 14.471 1.00 71.31 105 ASN A C 1
ATOM 784 O O . ASN A 1 105 ? 3.495 10.037 15.074 1.00 71.31 105 ASN A O 1
ATOM 788 N N . ALA A 1 106 ? 4.246 7.932 14.854 1.00 66.94 106 ALA A N 1
ATOM 789 C CA . ALA A 1 106 ? 5.207 7.979 15.955 1.00 66.94 106 ALA A CA 1
ATOM 790 C C . ALA A 1 106 ? 6.646 8.348 15.519 1.00 66.94 106 ALA A C 1
ATOM 792 O O . ALA A 1 106 ? 7.497 8.543 16.391 1.00 66.94 106 ALA A O 1
ATOM 793 N N . GLU A 1 107 ? 6.918 8.443 14.210 1.00 50.97 107 GLU A N 1
ATOM 794 C CA . GLU A 1 107 ? 8.207 8.846 13.603 1.00 50.97 107 GLU A CA 1
ATOM 795 C C . GLU A 1 107 ? 8.208 10.313 13.137 1.00 50.97 107 GLU A C 1
ATOM 797 O O . GLU A 1 107 ? 9.275 10.962 13.265 1.00 50.97 107 GLU A O 1
#

Secondary structure (DSSP, 8-state):
-PPPP------PPPPPPTT---EEEEEEE--EETTEEPPPEEEEEEE-----TT-TT-SS---HHHHHHHHHHHHTT-GGG-SS-SS--SHHHHHHHHHHHHHHH--

Radius of gyration: 21.54 Å; chains: 1; bounding box: 63×25×51 Å

pLDDT: mean 80.24, std 17.63, range [39.59, 96.88]

Sequence (107 aa):
MGSEPTASRHRPLAPAGPTGKKLYAAYIAREPVGNGWSVRKCYVRKITINLCAADLNANGMAEGADAQAFSDAASTSSAQADLNEDGQIDTEDLNTFVWSYEQMNAE